Protein AF-A0A9X2IAE4-F1 (afdb_monomer_lite)

pLDDT: mean 94.76, std 5.57, range [61.25, 98.19]

Secondary structure (DSSP, 8-state):
--STTTT-SSS--HHHHHHHHHHSB-TTS-B--S-------HHHHTT--TT-EEEEE-TT--EEEEEE----

Radius of gyration: 13.34 Å; chains: 1; bounding box: 33×27×29 Å

Sequence (72 aa):
MNGTFAPLTGFLNRDDYHSVCKNMRLADGKLWPMPITLDVSEPFANKVQLGEQVVLTNDENTPLALLTVSSK

Organism: NCBI:txid2896528

Structure (mmCIF, N/CA/C/O backbone):
data_AF-A0A9X2IAE4-F1
#
_entry.id   AF-A0A9X2IAE4-F1
#
loop_
_atom_site.group_PDB
_atom_site.id
_atom_site.type_symbol
_atom_site.label_atom_id
_atom_site.label_alt_id
_atom_site.label_comp_id
_atom_site.label_asym_id
_atom_site.label_entity_id
_atom_site.label_seq_id
_atom_site.pdbx_PDB_ins_code
_atom_site.Cartn_x
_atom_site.Cartn_y
_atom_site.Cartn_z
_atom_site.occupancy
_atom_site.B_iso_or_equiv
_atom_site.auth_seq_id
_atom_site.auth_comp_id
_atom_site.auth_asym_id
_atom_site.auth_atom_id
_atom_site.pdbx_PDB_model_num
ATOM 1 N N . MET A 1 1 ? 11.590 8.683 3.176 1.00 61.25 1 MET A N 1
ATOM 2 C CA . MET A 1 1 ? 10.196 9.182 3.23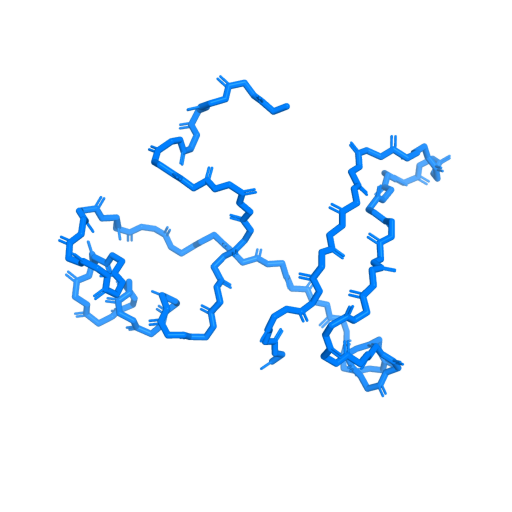6 1.00 61.25 1 MET A CA 1
ATOM 3 C C . MET A 1 1 ? 10.071 10.136 4.413 1.00 61.25 1 MET A C 1
ATOM 5 O O . MET A 1 1 ? 10.493 9.778 5.502 1.00 61.25 1 MET A O 1
ATOM 9 N N . ASN A 1 2 ? 9.522 11.335 4.207 1.00 75.31 2 ASN A N 1
ATOM 10 C CA . ASN A 1 2 ? 9.635 12.465 5.146 1.00 75.31 2 ASN A CA 1
ATOM 11 C C . ASN A 1 2 ? 8.528 12.512 6.221 1.00 75.31 2 ASN A C 1
ATOM 13 O O . ASN A 1 2 ? 8.282 13.561 6.804 1.00 75.31 2 ASN A O 1
ATOM 17 N N . GLY A 1 3 ? 7.816 11.403 6.455 1.00 81.44 3 GLY A N 1
ATOM 18 C CA . GLY A 1 3 ? 6.742 11.337 7.457 1.00 81.44 3 GLY A CA 1
ATOM 19 C C . GLY A 1 3 ? 5.469 12.117 7.103 1.00 81.44 3 GLY A C 1
ATOM 20 O O . GLY A 1 3 ? 4.562 12.183 7.922 1.00 81.44 3 GLY A O 1
ATOM 21 N N . THR A 1 4 ? 5.359 12.663 5.887 1.00 87.38 4 THR A N 1
ATOM 22 C CA . THR A 1 4 ? 4.182 13.418 5.415 1.00 87.38 4 THR A CA 1
ATOM 23 C C .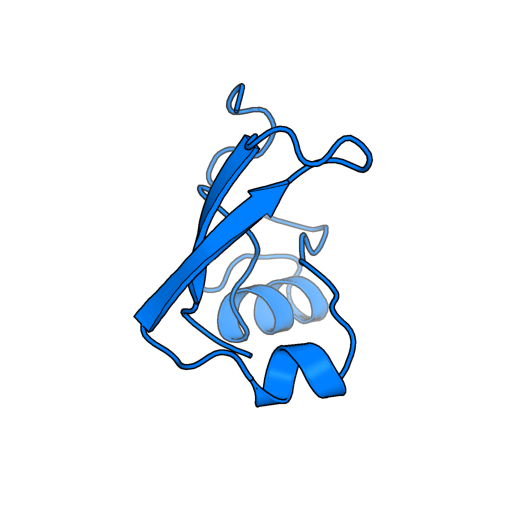 THR A 1 4 ? 2.882 12.617 5.509 1.00 87.38 4 THR A C 1
ATOM 25 O O . THR A 1 4 ? 1.819 13.197 5.698 1.00 87.38 4 THR A O 1
ATOM 28 N N . PHE A 1 5 ? 2.975 11.287 5.422 1.00 88.06 5 PHE A N 1
ATOM 29 C CA . PHE A 1 5 ? 1.845 10.373 5.563 1.00 88.06 5 PHE A CA 1
ATOM 30 C C . PHE A 1 5 ? 1.822 9.614 6.891 1.00 88.06 5 PHE A C 1
ATOM 32 O O . PHE A 1 5 ? 1.149 8.593 6.980 1.00 88.06 5 PHE A O 1
ATOM 39 N N . ALA A 1 6 ? 2.529 10.078 7.928 1.00 87.31 6 ALA A N 1
ATOM 40 C CA . ALA A 1 6 ? 2.402 9.481 9.255 1.00 87.31 6 ALA A CA 1
ATOM 41 C C . ALA A 1 6 ? 0.909 9.396 9.643 1.00 87.31 6 ALA A C 1
ATOM 43 O O . ALA A 1 6 ? 0.180 10.376 9.477 1.00 87.31 6 ALA A O 1
ATOM 44 N N . PRO A 1 7 ? 0.424 8.239 10.125 1.00 89.00 7 PRO A N 1
ATOM 45 C CA . PRO A 1 7 ? 1.169 7.096 10.665 1.00 89.00 7 PRO A CA 1
ATOM 46 C C . PRO A 1 7 ? 1.577 6.016 9.646 1.00 89.00 7 PRO A C 1
ATOM 48 O O . PRO A 1 7 ? 2.120 4.992 10.056 1.00 89.00 7 PRO A O 1
ATOM 51 N N . LEU A 1 8 ? 1.297 6.186 8.354 1.00 90.38 8 LEU A N 1
ATOM 52 C CA . LEU A 1 8 ? 1.597 5.173 7.346 1.00 90.38 8 LEU A CA 1
ATOM 53 C C . LEU A 1 8 ? 3.104 4.963 7.178 1.00 90.38 8 LEU A C 1
ATOM 55 O O . LEU A 1 8 ? 3.884 5.911 7.067 1.00 90.38 8 LEU A O 1
ATOM 59 N N . THR A 1 9 ? 3.491 3.692 7.103 1.00 90.88 9 THR A N 1
ATOM 60 C CA . THR A 1 9 ? 4.862 3.233 6.830 1.00 90.88 9 THR A CA 1
ATOM 61 C C . THR A 1 9 ? 5.002 2.586 5.448 1.00 90.88 9 THR A C 1
ATOM 63 O O . THR A 1 9 ? 6.089 2.152 5.078 1.00 90.88 9 THR A O 1
ATOM 66 N N . GLY A 1 10 ? 3.914 2.544 4.675 1.00 93.38 10 GLY A N 1
ATOM 67 C CA . GLY A 1 10 ? 3.833 1.971 3.336 1.00 93.38 10 GLY A CA 1
ATOM 68 C C . GLY A 1 10 ? 2.468 2.241 2.700 1.00 93.38 10 GLY A C 1
ATOM 69 O O . GLY A 1 10 ? 1.696 3.065 3.195 1.00 93.38 10 GLY A O 1
ATOM 70 N N . PHE A 1 11 ? 2.176 1.541 1.606 1.00 96.62 11 PHE A N 1
ATOM 71 C CA . PHE A 1 11 ? 0.853 1.547 0.980 1.00 96.62 11 PHE A CA 1
ATOM 72 C C . PHE A 1 11 ? -0.155 0.755 1.818 1.00 96.62 11 PHE A C 1
ATOM 74 O O . PHE A 1 11 ? 0.223 -0.161 2.552 1.00 96.62 11 PHE A O 1
ATOM 81 N N . LEU A 1 12 ? -1.436 1.107 1.704 1.00 97.31 12 LEU A N 1
ATOM 82 C CA . LEU A 1 12 ? -2.504 0.418 2.422 1.00 97.31 12 LEU A CA 1
ATOM 83 C C . LEU A 1 12 ? -2.590 -1.047 1.982 1.00 97.31 12 LEU A C 1
ATOM 85 O O . LEU A 1 12 ? -2.599 -1.349 0.788 1.00 97.31 12 LEU A O 1
ATOM 89 N N . ASN A 1 13 ? -2.698 -1.947 2.959 1.00 96.94 13 ASN A N 1
ATOM 90 C CA . ASN A 1 13 ? -3.122 -3.318 2.698 1.00 96.94 13 ASN A CA 1
ATOM 91 C C . ASN A 1 13 ? -4.636 -3.356 2.403 1.00 96.94 13 ASN A C 1
ATOM 93 O O . ASN A 1 13 ? -5.338 -2.344 2.494 1.00 96.94 13 ASN A O 1
ATOM 97 N N . ARG A 1 14 ? -5.153 -4.539 2.063 1.00 96.75 14 ARG A N 1
ATOM 98 C CA . ARG A 1 14 ? -6.568 -4.729 1.714 1.00 96.75 14 ARG A CA 1
ATOM 99 C C . ARG A 1 14 ? -7.542 -4.283 2.820 1.00 96.75 14 ARG A C 1
ATOM 101 O O . ARG A 1 14 ? -8.556 -3.657 2.510 1.00 96.75 14 ARG A O 1
ATOM 108 N N . ASP A 1 15 ? -7.240 -4.570 4.083 1.00 97.25 15 ASP A N 1
ATOM 109 C CA . ASP A 1 15 ? -8.127 -4.255 5.211 1.00 97.25 15 ASP A CA 1
ATOM 110 C C . ASP A 1 15 ? -8.181 -2.746 5.474 1.00 97.25 15 ASP A C 1
ATOM 112 O O . ASP A 1 15 ? -9.266 -2.167 5.600 1.00 97.25 15 ASP A O 1
ATOM 116 N N . ASP A 1 16 ? -7.020 -2.088 5.474 1.00 97.75 16 ASP A N 1
ATOM 117 C CA . ASP A 1 16 ? -6.927 -0.636 5.605 1.00 97.75 16 ASP A CA 1
ATOM 118 C C . ASP A 1 16 ? -7.601 0.072 4.429 1.00 97.75 16 ASP A C 1
ATOM 120 O O . ASP A 1 16 ? -8.354 1.021 4.639 1.00 97.75 16 ASP A O 1
ATOM 124 N N . TYR A 1 17 ? -7.399 -0.410 3.200 1.00 97.75 17 TYR A N 1
ATOM 125 C CA . TYR A 1 17 ? -8.059 0.128 2.011 1.00 97.75 17 TYR A CA 1
ATOM 126 C C . TYR A 1 17 ? -9.587 0.095 2.150 1.00 97.75 17 TYR A C 1
ATOM 128 O O . TYR A 1 17 ? -10.248 1.128 2.013 1.00 97.75 17 TYR A O 1
ATOM 136 N N . HIS A 1 18 ? -10.159 -1.067 2.480 1.00 98.06 18 HIS A N 1
ATOM 137 C CA . HIS A 1 18 ? -11.608 -1.197 2.633 1.00 98.06 18 HIS A CA 1
ATOM 138 C C . HIS A 1 18 ? -12.152 -0.340 3.778 1.00 98.06 18 HIS A C 1
ATOM 140 O O . HIS A 1 18 ? -13.209 0.281 3.629 1.00 98.06 18 HIS A O 1
ATOM 146 N N . SER A 1 19 ? -11.439 -0.275 4.906 1.00 98.06 19 SER A N 1
ATOM 147 C CA . SER A 1 19 ? -11.841 0.571 6.027 1.00 98.06 19 SER A CA 1
ATOM 148 C C . SER A 1 19 ? -11.799 2.055 5.659 1.00 98.06 19 SER A C 1
ATOM 150 O O . SER A 1 19 ? -12.730 2.789 5.991 1.00 98.06 19 SER A O 1
ATOM 152 N N . VAL A 1 20 ? -10.788 2.503 4.914 1.00 98.19 20 VAL A N 1
ATOM 153 C CA . VAL A 1 20 ? -10.682 3.895 4.461 1.00 98.19 20 VAL A CA 1
ATOM 154 C C . VAL A 1 20 ? -11.825 4.239 3.512 1.00 98.19 20 VAL A C 1
ATOM 156 O O . VAL A 1 20 ? -12.516 5.231 3.736 1.00 98.19 20 VAL A O 1
ATOM 159 N N . CYS A 1 21 ? -12.099 3.394 2.516 1.00 97.69 21 CYS A N 1
ATOM 160 C CA . CYS A 1 21 ? -13.194 3.617 1.572 1.00 97.69 21 CYS A CA 1
ATOM 161 C C . CYS A 1 21 ? -14.570 3.671 2.250 1.00 97.69 21 CYS A C 1
ATOM 163 O O . CYS A 1 21 ? -15.431 4.440 1.828 1.00 97.69 21 CYS A O 1
ATOM 165 N N . LYS A 1 22 ? -14.796 2.859 3.290 1.00 98.12 22 LYS A N 1
ATOM 166 C CA . LYS A 1 22 ? -16.101 2.763 3.959 1.00 98.12 22 LYS A CA 1
ATOM 167 C C . LYS A 1 22 ? -16.275 3.766 5.099 1.00 98.12 22 LYS A C 1
ATOM 169 O O . LYS A 1 22 ? -17.358 4.314 5.279 1.00 98.12 22 LYS A O 1
ATOM 174 N N . ASN A 1 23 ? -15.228 3.962 5.892 1.00 98.06 23 ASN A N 1
ATOM 175 C CA . ASN A 1 23 ? -15.297 4.617 7.198 1.00 98.06 23 ASN A CA 1
ATOM 176 C C . ASN A 1 23 ? -14.407 5.864 7.296 1.00 98.06 23 ASN A C 1
ATOM 178 O O . ASN A 1 23 ? -14.407 6.510 8.344 1.00 98.06 23 ASN A O 1
ATOM 182 N N . MET A 1 24 ? -13.626 6.189 6.255 1.00 97.75 24 MET A N 1
ATOM 183 C CA . MET A 1 24 ? -12.598 7.243 6.277 1.00 97.75 24 MET A CA 1
ATOM 184 C C . MET A 1 24 ? -11.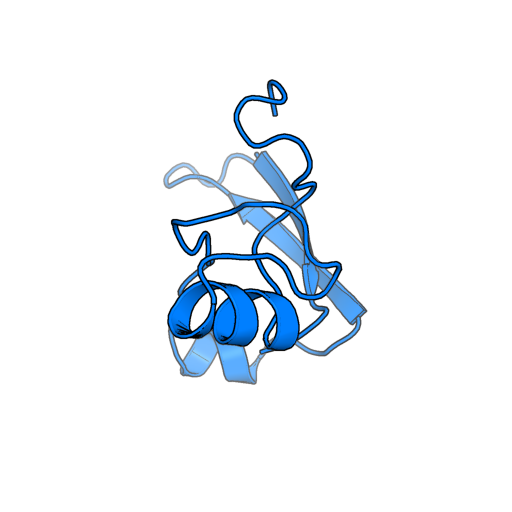572 7.051 7.407 1.00 97.75 24 MET A C 1
ATOM 186 O O . MET A 1 24 ? -11.085 8.014 8.011 1.00 97.75 24 MET A O 1
ATOM 190 N N . ARG A 1 25 ? -11.283 5.791 7.746 1.00 97.62 25 ARG A N 1
ATOM 191 C CA . ARG A 1 25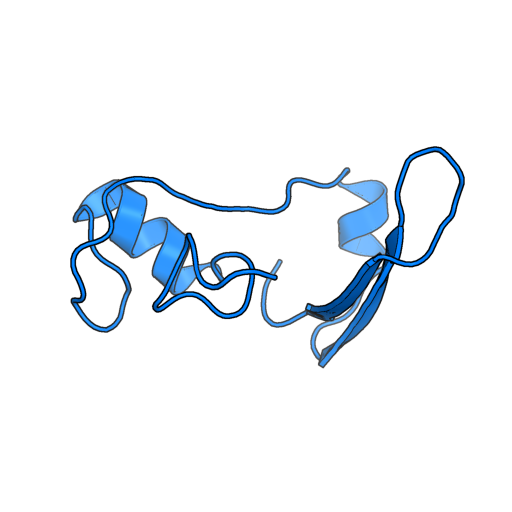 ? -10.383 5.402 8.836 1.00 97.62 25 ARG A CA 1
ATOM 192 C C . ARG A 1 25 ? -9.565 4.182 8.450 1.00 97.62 25 ARG A C 1
ATOM 194 O O . ARG A 1 25 ? -10.090 3.297 7.781 1.00 97.62 25 ARG A O 1
ATOM 201 N N . LEU A 1 26 ? -8.332 4.101 8.940 1.00 97.75 26 LEU A N 1
ATOM 202 C CA . LEU A 1 26 ? -7.553 2.858 8.914 1.00 97.75 26 LEU A CA 1
ATOM 203 C C . LEU A 1 26 ? -8.271 1.758 9.710 1.00 97.75 26 LEU A C 1
ATOM 205 O O . LEU A 1 26 ? -9.168 2.051 10.508 1.00 97.75 26 LEU A O 1
ATOM 209 N N . ALA A 1 27 ? -7.877 0.501 9.511 1.00 96.94 27 ALA A N 1
ATOM 210 C CA . ALA A 1 27 ? -8.486 -0.640 10.196 1.00 96.94 27 ALA A CA 1
ATOM 211 C C . ALA A 1 27 ? -8.321 -0.562 11.727 1.00 96.94 27 ALA A C 1
ATOM 213 O O . ALA A 1 27 ? -9.171 -1.044 12.473 1.00 96.94 27 ALA A O 1
ATOM 214 N N . ASP A 1 28 ? -7.272 0.116 12.202 1.00 96.12 28 ASP A N 1
ATOM 215 C CA . ASP A 1 28 ? -7.032 0.394 13.623 1.00 96.12 28 ASP A CA 1
ATOM 216 C C . ASP A 1 28 ? -7.834 1.592 14.183 1.00 96.12 28 ASP A C 1
ATOM 218 O O . ASP A 1 28 ? -7.687 1.959 15.350 1.00 96.12 28 ASP A O 1
ATOM 222 N N . GLY A 1 29 ? -8.689 2.213 13.364 1.00 95.69 29 GLY A N 1
ATOM 223 C CA . GLY A 1 29 ? -9.584 3.304 13.746 1.00 95.69 29 GLY A CA 1
ATOM 224 C 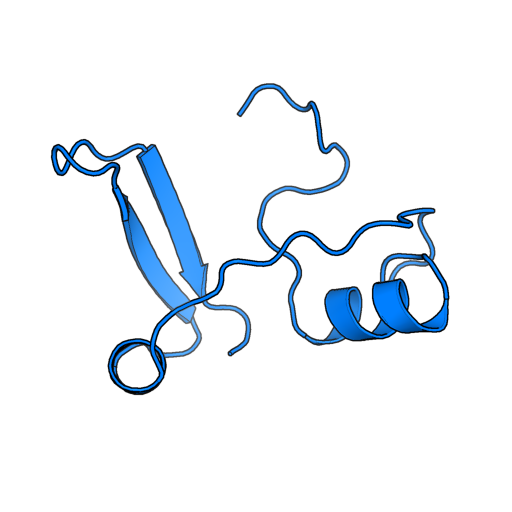C . GLY A 1 29 ? -9.001 4.714 13.607 1.00 95.69 29 GLY A C 1
ATOM 225 O O . GLY A 1 29 ? -9.746 5.694 13.766 1.00 95.69 29 GLY A O 1
ATOM 226 N N . LYS A 1 30 ? -7.711 4.869 13.276 1.00 96.06 30 LYS A N 1
ATOM 227 C CA . LYS A 1 30 ? -7.110 6.194 13.046 1.00 96.06 30 LYS A CA 1
ATOM 228 C C . LYS A 1 30 ? -7.783 6.902 11.870 1.00 96.06 30 LYS A C 1
ATOM 230 O O . LYS A 1 30 ? -8.121 6.281 10.866 1.00 96.06 30 LYS A O 1
ATOM 235 N N . LEU A 1 31 ? -7.995 8.215 12.003 1.00 95.62 31 LEU A N 1
ATOM 236 C CA . LEU A 1 31 ? -8.605 9.032 10.951 1.00 95.62 31 LEU A CA 1
ATOM 237 C C . LEU A 1 31 ? -7.712 9.037 9.707 1.00 95.62 31 LEU A C 1
ATOM 239 O O . LEU A 1 31 ? -6.551 9.430 9.793 1.00 95.62 31 LEU A O 1
ATOM 243 N N . TRP A 1 32 ? -8.266 8.619 8.570 1.00 97.00 32 TRP A N 1
ATOM 244 C CA . TRP A 1 32 ? -7.545 8.570 7.304 1.00 97.00 32 TRP A CA 1
ATOM 245 C C . TRP A 1 32 ? -8.529 8.574 6.124 1.00 97.00 32 TRP A C 1
ATOM 247 O O . TRP A 1 32 ? -9.072 7.530 5.769 1.00 97.00 32 TRP A O 1
ATOM 257 N N . PRO A 1 33 ? -8.819 9.740 5.526 1.00 95.62 33 PRO A N 1
ATOM 258 C CA . PRO A 1 33 ? -9.911 9.863 4.560 1.00 95.62 33 PRO A CA 1
ATOM 259 C C . PRO A 1 33 ? -9.535 9.506 3.113 1.00 95.62 33 PRO A C 1
ATOM 261 O O . PRO A 1 33 ? -10.429 9.400 2.280 1.00 95.62 33 PRO A O 1
ATOM 264 N N . MET A 1 34 ? -8.247 9.342 2.790 1.00 95.81 34 MET A N 1
ATOM 265 C CA . MET A 1 34 ? -7.776 9.174 1.408 1.00 95.81 34 MET A CA 1
ATOM 266 C C . MET A 1 34 ? -6.989 7.866 1.237 1.00 95.81 34 MET A C 1
ATOM 268 O O . MET A 1 34 ? -5.955 7.707 1.884 1.00 95.81 34 MET A O 1
ATOM 272 N N . PRO A 1 35 ? -7.421 6.925 0.379 1.00 95.81 35 PRO A N 1
ATOM 273 C CA . PRO A 1 35 ? -6.699 5.673 0.181 1.00 95.81 35 PRO A CA 1
ATOM 274 C C . PRO A 1 35 ? -5.364 5.918 -0.534 1.00 95.81 35 PRO A C 1
ATOM 276 O O . PRO A 1 35 ? -5.331 6.576 -1.570 1.00 95.81 35 PRO A O 1
ATOM 279 N N . ILE A 1 36 ? -4.273 5.369 0.010 1.00 96.44 36 ILE A N 1
ATOM 280 C CA . ILE A 1 36 ? -2.932 5.435 -0.590 1.00 96.44 36 ILE A CA 1
ATOM 281 C C . ILE A 1 36 ? -2.506 4.017 -0.974 1.00 96.44 36 ILE A C 1
ATOM 283 O O . ILE A 1 36 ? -2.044 3.244 -0.136 1.00 96.44 36 ILE A O 1
ATOM 287 N N . THR A 1 37 ? -2.695 3.659 -2.240 1.00 96.19 37 THR A N 1
ATOM 288 C CA . THR A 1 37 ? -2.423 2.318 -2.780 1.00 96.19 37 THR A CA 1
ATOM 289 C C . THR A 1 37 ? -1.337 2.367 -3.848 1.00 96.19 37 THR A C 1
ATOM 291 O O . THR A 1 37 ? -1.103 3.417 -4.439 1.00 96.19 37 THR A O 1
ATOM 294 N N . LEU A 1 38 ? -0.681 1.231 -4.087 1.00 96.25 38 LEU A N 1
ATOM 295 C CA . LEU A 1 38 ? 0.203 1.036 -5.235 1.00 96.25 38 LEU A CA 1
ATOM 296 C C . LEU A 1 38 ? -0.526 0.170 -6.260 1.00 96.25 38 LEU A C 1
ATOM 298 O O . LEU A 1 38 ? -0.664 -1.038 -6.067 1.00 96.25 38 LEU A O 1
ATOM 302 N N . ASP A 1 39 ? -1.032 0.794 -7.315 1.00 95.56 39 ASP A N 1
ATOM 303 C CA . ASP A 1 39 ? -1.642 0.096 -8.434 1.00 95.56 39 ASP A CA 1
ATOM 304 C C . ASP A 1 39 ? -0.570 -0.512 -9.343 1.00 95.56 39 ASP A C 1
ATOM 306 O O . ASP A 1 39 ? 0.471 0.077 -9.630 1.00 95.56 39 ASP A O 1
ATOM 310 N N . VAL A 1 40 ? -0.819 -1.746 -9.771 1.00 95.69 40 VAL A N 1
ATOM 311 C CA . VAL A 1 40 ? 0.074 -2.507 -10.642 1.00 95.69 40 VAL A CA 1
ATOM 312 C C . VAL A 1 40 ? -0.747 -3.253 -11.681 1.00 95.69 40 VAL A C 1
ATOM 314 O O . VAL A 1 40 ? -1.924 -3.550 -11.481 1.00 95.69 40 VAL A O 1
ATOM 317 N N . SER A 1 41 ? -0.112 -3.598 -12.798 1.00 97.38 41 SER A N 1
ATOM 318 C CA . SER A 1 41 ? -0.749 -4.441 -13.808 1.00 97.38 41 SER A CA 1
ATOM 319 C C . SER A 1 41 ? -1.045 -5.847 -13.263 1.00 97.38 41 SER A C 1
ATOM 321 O O . SER A 1 41 ? -0.258 -6.409 -12.496 1.00 97.38 41 SER A O 1
ATOM 323 N N . GLU A 1 42 ? -2.142 -6.457 -13.714 1.00 96.81 42 GLU A N 1
ATOM 324 C CA . GLU A 1 42 ? -2.504 -7.838 -13.362 1.00 96.81 42 GLU A CA 1
ATOM 325 C C . GLU A 1 42 ? -1.378 -8.856 -13.661 1.00 96.81 42 GLU A C 1
ATOM 327 O O . GLU A 1 42 ? -1.071 -9.679 -12.794 1.00 96.81 42 GLU A O 1
ATOM 332 N N . PRO A 1 43 ? -0.657 -8.780 -14.804 1.00 97.88 43 PRO A N 1
ATOM 333 C CA . PRO A 1 43 ? 0.487 -9.656 -15.051 1.00 97.88 43 PRO A CA 1
ATOM 334 C C . PRO A 1 43 ? 1.612 -9.522 -14.021 1.00 97.88 43 PRO A C 1
ATOM 336 O O . PRO A 1 43 ? 2.319 -10.497 -13.774 1.00 97.88 43 PRO A O 1
ATOM 339 N N . PHE A 1 44 ? 1.813 -8.338 -13.436 1.00 96.00 44 PHE A N 1
ATOM 340 C CA . PHE A 1 44 ? 2.800 -8.142 -12.374 1.00 96.00 44 PHE A CA 1
ATOM 341 C C . PHE A 1 44 ? 2.290 -8.685 -11.035 1.00 96.00 44 PHE A C 1
ATOM 343 O O . PHE A 1 44 ? 3.011 -9.426 -10.367 1.00 96.00 44 PHE A O 1
ATOM 350 N N . ALA A 1 45 ? 1.034 -8.396 -10.680 1.00 96.06 45 ALA A N 1
ATOM 351 C CA . ALA A 1 45 ? 0.406 -8.902 -9.457 1.00 96.06 45 ALA A CA 1
ATOM 352 C C . ALA A 1 45 ? 0.444 -10.442 -9.367 1.00 96.06 45 ALA A C 1
ATOM 354 O O . ALA A 1 45 ? 0.658 -11.003 -8.291 1.00 96.06 45 ALA A O 1
ATOM 355 N N . ASN A 1 46 ? 0.310 -11.124 -10.509 1.00 96.50 46 ASN A N 1
ATOM 356 C CA . ASN A 1 46 ? 0.390 -12.583 -10.606 1.00 96.50 46 ASN A CA 1
ATOM 357 C C . ASN A 1 46 ? 1.811 -13.151 -10.428 1.00 96.50 46 ASN A C 1
ATOM 359 O O . ASN A 1 46 ? 1.951 -14.339 -10.141 1.00 96.50 46 ASN A O 1
ATOM 363 N N . LYS A 1 47 ? 2.861 -12.338 -10.598 1.00 96.69 47 LYS A N 1
ATOM 364 C CA . LYS A 1 47 ? 4.264 -12.772 -10.468 1.00 96.69 47 LYS A CA 1
ATOM 365 C C . LYS A 1 47 ? 4.796 -12.667 -9.046 1.00 96.69 47 LYS A C 1
ATOM 367 O O . LYS A 1 47 ? 5.619 -13.490 -8.663 1.00 96.69 47 LYS A O 1
ATOM 372 N N . VAL A 1 48 ? 4.339 -11.674 -8.289 1.00 96.38 48 VAL A N 1
ATOM 373 C CA . VAL A 1 48 ? 4.798 -11.450 -6.914 1.00 96.38 48 VAL A CA 1
ATOM 374 C C . VAL A 1 48 ? 4.095 -12.392 -5.943 1.00 96.38 48 VAL A C 1
ATOM 376 O O . VAL A 1 48 ? 2.954 -12.785 -6.180 1.00 96.38 48 VAL A O 1
ATOM 379 N N . GLN A 1 49 ? 4.725 -12.745 -4.828 1.00 96.62 49 GLN A N 1
ATOM 380 C CA . GLN A 1 49 ? 4.176 -13.600 -3.771 1.00 96.62 49 GLN A CA 1
ATOM 381 C C . GLN A 1 49 ? 3.990 -12.837 -2.453 1.00 96.62 49 GLN A C 1
ATOM 383 O O . GLN A 1 49 ? 4.594 -11.794 -2.230 1.00 96.62 49 GLN A O 1
ATOM 388 N N . LEU A 1 50 ? 3.119 -13.335 -1.568 1.00 96.88 50 LEU A N 1
ATOM 389 C CA . LEU A 1 50 ? 2.992 -12.760 -0.224 1.00 96.88 50 LEU A CA 1
ATOM 390 C C . LEU A 1 50 ? 4.292 -12.997 0.557 1.00 96.88 50 LEU A C 1
ATOM 392 O O . LEU A 1 50 ? 4.848 -14.090 0.509 1.00 96.88 50 LEU A O 1
ATOM 396 N N . GLY A 1 51 ? 4.765 -11.978 1.271 1.00 96.50 51 GLY A N 1
ATOM 397 C CA . GLY A 1 51 ? 6.047 -11.981 1.977 1.00 96.50 51 GLY A CA 1
ATOM 398 C C . GLY A 1 51 ? 7.262 -11.692 1.090 1.00 96.50 51 GLY A C 1
ATOM 399 O O . GLY A 1 51 ? 8.346 -11.464 1.623 1.00 96.50 51 GLY A O 1
ATOM 400 N N . GLU A 1 52 ? 7.099 -11.653 -0.237 1.00 96.94 52 GLU A N 1
ATOM 401 C CA . GLU A 1 52 ? 8.171 -11.273 -1.158 1.00 96.94 52 GLU A CA 1
ATOM 402 C C . GLU A 1 52 ? 8.549 -9.800 -0.980 1.00 96.94 52 GLU A C 1
ATOM 404 O O . GLU A 1 52 ? 7.703 -8.956 -0.666 1.00 96.94 52 GLU A O 1
ATOM 409 N N . GLN A 1 53 ? 9.827 -9.490 -1.193 1.00 97.19 53 GLN A N 1
ATOM 410 C CA . GLN A 1 53 ? 10.326 -8.123 -1.213 1.00 97.19 53 GLN A CA 1
ATOM 411 C C . GLN A 1 53 ? 10.578 -7.668 -2.647 1.00 97.19 53 GLN A C 1
ATOM 413 O O . GLN A 1 53 ? 11.340 -8.296 -3.378 1.00 97.19 53 GLN A O 1
ATOM 418 N N . VAL A 1 54 ? 9.979 -6.541 -3.022 1.00 96.00 54 VAL A N 1
ATOM 419 C CA . VAL A 1 54 ? 10.159 -5.909 -4.331 1.00 96.00 54 VAL A CA 1
ATOM 420 C C . VAL A 1 54 ? 10.854 -4.562 -4.178 1.00 96.00 54 VAL A C 1
ATOM 422 O O . VAL A 1 54 ? 10.600 -3.817 -3.229 1.00 96.00 54 VAL A O 1
ATOM 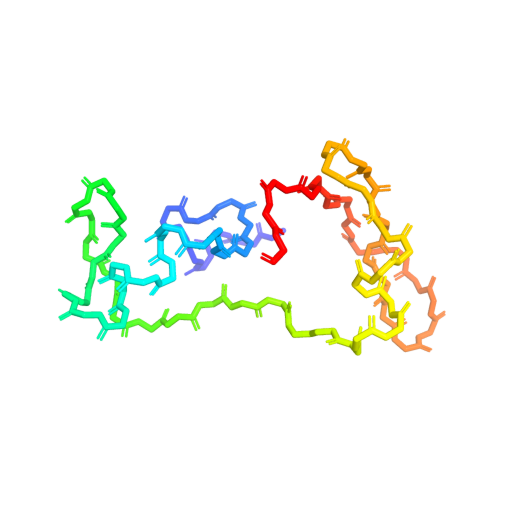425 N N . VAL A 1 55 ? 11.744 -4.238 -5.114 1.00 97.19 55 VAL A N 1
ATOM 426 C CA . VAL A 1 55 ? 12.402 -2.928 -5.160 1.00 97.19 55 VAL A CA 1
ATOM 427 C C . VAL A 1 55 ? 11.534 -1.974 -5.972 1.00 97.19 55 VAL A C 1
ATOM 429 O O . VAL A 1 55 ? 11.241 -2.233 -7.137 1.00 97.19 55 VAL A O 1
ATOM 432 N N . LEU A 1 56 ? 11.141 -0.861 -5.360 1.00 96.38 56 LEU A N 1
ATOM 433 C CA . LEU A 1 56 ? 10.481 0.238 -6.054 1.00 96.38 56 LEU A CA 1
ATOM 434 C C . LEU A 1 56 ? 11.547 1.101 -6.722 1.00 96.38 56 LEU A C 1
ATOM 436 O O . LEU A 1 56 ? 12.503 1.521 -6.065 1.00 96.38 56 LEU A O 1
ATOM 440 N N . THR A 1 57 ? 11.375 1.369 -8.010 1.00 97.00 57 THR A N 1
ATOM 441 C CA . THR A 1 57 ? 12.278 2.206 -8.804 1.00 97.00 57 THR A CA 1
ATOM 442 C C . THR A 1 57 ? 11.512 3.360 -9.447 1.00 97.00 57 THR A C 1
ATOM 444 O O . THR A 1 57 ? 10.287 3.303 -9.556 1.00 97.00 57 THR A O 1
ATOM 447 N N . ASN A 1 58 ? 12.218 4.430 -9.815 1.00 95.06 58 ASN A N 1
ATOM 448 C CA . ASN A 1 58 ? 11.672 5.460 -10.704 1.00 95.06 58 ASN A CA 1
ATOM 449 C C . ASN A 1 58 ? 11.827 5.046 -12.182 1.00 95.06 58 ASN A C 1
ATOM 451 O O . ASN A 1 58 ? 12.407 4.004 -12.487 1.00 95.06 58 ASN A O 1
ATOM 455 N N . ASP A 1 59 ? 11.389 5.906 -13.101 1.00 94.88 59 ASP A N 1
ATOM 456 C CA . ASP A 1 59 ? 11.481 5.668 -14.552 1.00 94.88 59 ASP A CA 1
ATOM 457 C C . ASP A 1 59 ? 12.926 5.507 -15.068 1.00 94.88 59 ASP A C 1
ATOM 459 O O . ASP A 1 59 ? 13.163 4.935 -16.130 1.00 94.88 59 ASP A O 1
ATOM 463 N N . GLU A 1 60 ? 13.914 5.966 -14.297 1.00 96.44 60 GLU A N 1
ATOM 464 C CA . GLU A 1 60 ? 15.346 5.830 -14.587 1.00 96.44 60 GLU A CA 1
ATOM 465 C C . GLU A 1 60 ? 15.958 4.550 -13.978 1.00 96.44 60 GLU A C 1
ATOM 467 O O . GLU A 1 60 ? 17.174 4.370 -14.002 1.00 96.44 60 GLU A O 1
ATOM 472 N N . ASN A 1 61 ? 15.136 3.648 -13.426 1.00 93.31 61 ASN A N 1
ATOM 473 C CA . ASN A 1 61 ? 15.533 2.443 -12.682 1.00 93.31 61 ASN A CA 1
ATOM 474 C C . ASN A 1 61 ? 16.353 2.712 -11.407 1.00 93.31 61 ASN A C 1
ATOM 476 O O . ASN A 1 61 ? 16.999 1.809 -10.870 1.00 93.31 61 ASN A O 1
ATOM 480 N N . THR A 1 62 ? 16.315 3.935 -10.880 1.00 97.38 62 THR A N 1
ATOM 481 C CA . THR A 1 62 ? 16.967 4.263 -9.610 1.00 97.38 62 THR A CA 1
ATOM 482 C C . THR A 1 62 ? 16.168 3.660 -8.449 1.00 97.38 62 THR A C 1
ATOM 484 O O . THR A 1 62 ? 14.973 3.948 -8.338 1.00 97.38 62 THR A O 1
ATOM 487 N N . PRO A 1 63 ? 16.783 2.852 -7.561 1.00 96.50 63 PRO A N 1
ATOM 488 C CA . PRO A 1 63 ? 16.105 2.293 -6.392 1.00 96.50 63 PRO A CA 1
ATOM 489 C C . PRO A 1 63 ? 15.648 3.377 -5.409 1.00 96.50 63 PRO A C 1
ATOM 491 O O . PRO A 1 63 ? 16.445 4.206 -4.972 1.00 96.50 63 PRO A O 1
ATOM 494 N N . LEU A 1 64 ? 14.373 3.336 -5.021 1.00 95.56 64 LEU A N 1
ATOM 495 C CA . LEU A 1 64 ? 13.757 4.280 -4.083 1.00 95.56 64 LEU A CA 1
ATOM 496 C C . LEU A 1 64 ? 13.450 3.643 -2.725 1.00 95.56 64 LEU A C 1
ATOM 498 O O . LEU A 1 64 ? 13.629 4.277 -1.685 1.00 95.56 64 LEU A O 1
ATOM 502 N N . ALA A 1 65 ? 12.943 2.407 -2.729 1.00 95.69 65 ALA A N 1
ATOM 503 C CA . ALA A 1 65 ? 12.515 1.705 -1.523 1.00 95.69 65 ALA A CA 1
ATOM 504 C C . ALA A 1 65 ? 12.451 0.187 -1.734 1.00 95.69 65 ALA A C 1
ATOM 506 O O . ALA A 1 65 ? 12.367 -0.294 -2.863 1.00 95.69 65 ALA A O 1
ATOM 507 N N . LEU A 1 66 ? 12.428 -0.552 -0.626 1.00 96.25 66 LEU A N 1
ATOM 508 C CA . LEU A 1 66 ? 12.091 -1.971 -0.586 1.00 96.25 66 LEU A CA 1
ATOM 509 C C . LEU A 1 66 ? 10.686 -2.118 0.005 1.00 96.25 66 LEU A C 1
ATOM 511 O O . LEU A 1 66 ? 10.414 -1.581 1.080 1.00 96.25 66 LEU A O 1
ATOM 515 N N . LEU A 1 67 ? 9.802 -2.827 -0.690 1.00 96.75 67 LEU A N 1
ATOM 516 C CA . LEU A 1 67 ? 8.421 -3.058 -0.279 1.00 96.75 67 LEU A CA 1
ATOM 517 C C . LEU A 1 67 ? 8.200 -4.552 -0.040 1.00 96.75 67 LEU A C 1
ATOM 519 O O . LEU A 1 67 ? 8.438 -5.361 -0.931 1.00 96.75 67 LEU A O 1
ATOM 523 N N . THR A 1 68 ? 7.704 -4.912 1.143 1.00 97.38 68 THR A N 1
ATOM 524 C CA . THR A 1 68 ? 7.250 -6.278 1.433 1.00 97.38 68 THR A CA 1
ATOM 525 C C . THR A 1 68 ? 5.778 -6.423 1.052 1.00 97.38 68 THR A C 1
ATOM 527 O O . THR A 1 68 ? 4.938 -5.652 1.518 1.00 97.38 68 THR A O 1
ATOM 530 N N . VAL A 1 69 ? 5.448 -7.424 0.239 1.00 96.88 69 VAL A N 1
ATOM 531 C CA . VAL A 1 69 ? 4.079 -7.681 -0.225 1.00 96.88 69 VAL A CA 1
ATOM 532 C C . VAL A 1 69 ? 3.261 -8.343 0.890 1.00 96.88 69 VAL A C 1
ATOM 534 O O . VAL A 1 69 ? 3.427 -9.526 1.176 1.00 96.88 69 VAL A O 1
ATOM 537 N N . SER A 1 70 ? 2.360 -7.594 1.528 1.00 95.50 70 SER A N 1
ATOM 538 C CA . SER A 1 70 ? 1.489 -8.093 2.611 1.00 95.50 70 SER A CA 1
ATOM 539 C C . SER A 1 70 ? 0.083 -8.485 2.143 1.00 95.50 70 SER A C 1
ATOM 541 O O . SER A 1 70 ? -0.565 -9.322 2.768 1.00 95.50 70 SER A O 1
ATOM 543 N N . SER A 1 71 ? -0.380 -7.917 1.028 1.00 92.81 71 SER A N 1
ATOM 544 C CA . SER A 1 71 ? -1.651 -8.232 0.371 1.00 92.81 71 SER A CA 1
ATOM 545 C C . SER A 1 71 ? -1.568 -7.911 -1.122 1.00 92.81 71 SER A C 1
ATOM 547 O O . SER A 1 71 ? -0.691 -7.154 -1.535 1.00 92.81 71 SER A O 1
ATOM 549 N N . LYS A 1 72 ? -2.484 -8.466 -1.917 1.00 87.00 72 LYS A N 1
ATOM 550 C CA . LYS A 1 72 ? -2.642 -8.195 -3.353 1.00 87.00 72 LYS A CA 1
ATOM 551 C C . LYS A 1 72 ? -4.110 -7.962 -3.670 1.00 87.00 72 LYS A C 1
ATOM 553 O O . LYS A 1 72 ? -4.936 -8.379 -2.824 1.00 87.00 72 LYS A O 1
#

Foldseek 3Di:
DPCPVPPDPDFDAPQQQVCLVPPCAGNVRHRHNDHGHDDDDPVVVVVDDQQDWDFDADPVRHTDDIDGHHHD

InterPro domains:
  IPR015947 PUA-like superfamily [SSF88697] (1-71)
  IPR025980 ATP-sulfurylase PUA-like domain [PF14306] (2-70)
  IPR050512 Sulfate Adenylyltransferase/APS Kinase [PTHR42700] (1-70)